Protein AF-A0A2V6M5K7-F1 (afdb_monomer)

Sequence (115 aa):
MKQGSALDEEAFERGTSVYFPGRAIAMLPERLSNGICSLNPRVERLTFSVDIEIDRRGRFADRKVYKSVIRTKERMTYTDVNAILIGVGAAVPGRTAAGEAPAATQELLQRYRSL

Nearest PDB structures (foldseek):
  5xgu-assembly1_A  TM=9.106E-01  e=7.459E-07  Escherichia coli DEC6A
  2vnu-assembly1_D  TM=9.173E-01  e=1.211E-05  Saccharomyces cerevisiae
  5jea-assembly1_J  TM=9.142E-01  e=2.589E-05  Saccharomyces cerevisiae S288C
  8e29-assembly1_A  TM=7.916E-01  e=1.211E-05  Homo sapiens
  8e27-assembly1_A  TM=7.539E-01  e=2.758E-05  Homo sapiens

Foldseek 3Di:
DDPPDPQNVQLVVVVAWDDDVPDIRGSGPCCVPVNQVDLAAQDKHKDWDKDWDADPVRDTDDIDTGIDIDHHHDDDDPVLVVCLVVVPPDDDPPDPPDDDSPPVSVVVSVVVVVD

pLDDT: mean 83.34, std 20.06, range [30.2, 98.25]

Structure (mmCIF, N/CA/C/O backbone):
data_AF-A0A2V6M5K7-F1
#
_entry.id   AF-A0A2V6M5K7-F1
#
loop_
_atom_site.group_PDB
_atom_site.id
_atom_site.type_symbol
_atom_site.label_atom_id
_atom_site.label_alt_id
_atom_site.label_comp_id
_atom_site.label_asym_id
_atom_site.label_entity_id
_atom_site.label_seq_id
_atom_site.pdbx_PDB_ins_code
_atom_site.Cartn_x
_atom_site.Cartn_y
_atom_site.Cartn_z
_atom_site.occupancy
_atom_site.B_iso_or_equiv
_atom_site.auth_seq_id
_atom_site.auth_comp_id
_atom_site.auth_asym_id
_atom_site.auth_atom_id
_atom_site.pdbx_PDB_model_num
ATOM 1 N N . MET A 1 1 ? -3.851 -3.183 13.640 1.00 89.56 1 MET A N 1
ATOM 2 C CA . MET A 1 1 ? -3.769 -2.216 14.752 1.00 89.56 1 MET A CA 1
ATOM 3 C C . MET A 1 1 ? -5.181 -1.960 15.237 1.00 89.56 1 MET A C 1
ATOM 5 O O . MET A 1 1 ? -6.065 -1.850 14.394 1.00 89.56 1 MET A O 1
ATOM 9 N N . LYS A 1 2 ? -5.411 -1.975 16.550 1.00 95.00 2 LYS A N 1
ATOM 10 C CA . LYS A 1 2 ? -6.725 -1.699 17.142 1.00 95.00 2 LYS A CA 1
ATOM 11 C C . LYS A 1 2 ? -6.663 -0.318 17.790 1.00 95.00 2 LYS A C 1
ATOM 13 O O . LYS A 1 2 ? -5.653 -0.013 18.418 1.00 95.00 2 LYS A O 1
ATOM 18 N N . GLN A 1 3 ? -7.719 0.469 17.630 1.00 95.94 3 GLN A N 1
ATOM 19 C CA . GLN A 1 3 ? -7.812 1.804 18.215 1.00 95.94 3 GLN A CA 1
ATOM 20 C C . GLN A 1 3 ? -7.638 1.757 19.743 1.00 95.94 3 GLN A C 1
ATOM 22 O O . GLN A 1 3 ? -8.184 0.851 20.383 1.00 95.94 3 GLN A O 1
ATOM 27 N N . GLY A 1 4 ? -6.876 2.703 20.301 1.00 96.25 4 GLY A N 1
ATOM 28 C CA . GLY A 1 4 ? -6.595 2.810 21.740 1.00 96.25 4 GLY A CA 1
ATOM 29 C C . GLY A 1 4 ? -5.687 1.708 22.295 1.00 96.25 4 GLY A C 1
ATOM 30 O O . GLY A 1 4 ? -5.714 1.417 23.485 1.00 96.25 4 GLY A O 1
ATOM 31 N N . SER A 1 5 ? -4.939 1.015 21.433 1.00 97.75 5 SER A N 1
ATOM 32 C CA . SER A 1 5 ? -3.873 0.108 21.879 1.00 97.75 5 SER A CA 1
ATOM 33 C C . SER A 1 5 ? -2.556 0.869 22.020 1.00 97.75 5 SER A C 1
ATOM 35 O O . SER A 1 5 ? -2.355 1.846 21.312 1.00 97.75 5 SER A O 1
ATOM 37 N N . ALA A 1 6 ? -1.610 0.365 22.817 1.00 97.50 6 ALA A N 1
ATOM 38 C CA . ALA A 1 6 ? -0.279 0.981 22.943 1.00 97.50 6 ALA A CA 1
ATOM 39 C C . ALA A 1 6 ? 0.426 1.191 21.585 1.00 97.50 6 ALA A C 1
ATOM 41 O O . ALA A 1 6 ? 1.168 2.145 21.391 1.00 97.50 6 ALA A O 1
ATOM 42 N N . LEU A 1 7 ? 0.172 0.306 20.613 1.00 96.56 7 LEU A N 1
ATOM 43 C CA . LEU A 1 7 ? 0.686 0.456 19.252 1.00 96.56 7 LEU A CA 1
ATOM 44 C C . LEU A 1 7 ? 0.026 1.618 18.489 1.00 96.56 7 LEU A C 1
ATOM 46 O O . LEU A 1 7 ? 0.683 2.249 17.669 1.00 96.56 7 LEU A O 1
ATOM 50 N N . ASP A 1 8 ? -1.268 1.844 18.710 1.00 97.62 8 ASP A N 1
ATOM 51 C CA . ASP A 1 8 ? -2.031 2.945 18.114 1.00 97.62 8 ASP A CA 1
ATOM 52 C C . ASP A 1 8 ? -1.623 4.288 18.727 1.00 97.62 8 ASP A C 1
ATOM 54 O O . ASP A 1 8 ? -1.384 5.237 17.992 1.00 97.62 8 ASP A O 1
ATOM 58 N N . GLU A 1 9 ? -1.445 4.329 20.050 1.00 97.75 9 GLU A N 1
ATOM 59 C CA . GLU A 1 9 ? -0.945 5.497 20.784 1.00 97.75 9 GLU A CA 1
ATOM 60 C C . GLU A 1 9 ? 0.462 5.893 20.318 1.00 97.75 9 GLU A C 1
ATOM 62 O O . GLU A 1 9 ? 0.664 7.025 19.892 1.00 97.75 9 GLU A O 1
ATOM 67 N N . GLU A 1 10 ? 1.411 4.950 20.268 1.00 97.25 10 GLU A N 1
ATOM 68 C CA . GLU A 1 10 ? 2.773 5.221 19.779 1.00 97.25 10 GLU A CA 1
ATOM 69 C C . GLU A 1 10 ? 2.777 5.679 18.310 1.00 97.25 10 GLU A C 1
ATOM 71 O O . GLU A 1 10 ? 3.519 6.585 17.922 1.00 97.25 10 GLU A O 1
ATOM 76 N N . ALA A 1 11 ? 1.950 5.058 17.460 1.00 97.12 11 ALA A N 1
ATOM 77 C CA . ALA A 1 11 ? 1.834 5.461 16.062 1.00 97.12 11 ALA A CA 1
ATOM 78 C C . ALA A 1 11 ? 1.252 6.877 15.932 1.00 97.12 11 ALA A C 1
ATOM 80 O O . ALA A 1 11 ? 1.704 7.643 15.078 1.00 97.12 11 ALA A O 1
ATOM 81 N N . PHE A 1 12 ? 0.283 7.225 16.783 1.00 97.50 12 PHE A N 1
ATOM 82 C CA . PHE A 1 12 ? -0.314 8.554 16.854 1.00 97.50 12 PHE A CA 1
ATOM 83 C C . PHE A 1 12 ? 0.695 9.605 17.330 1.00 97.50 12 PHE A C 1
ATOM 85 O O . PHE A 1 12 ? 0.812 10.652 16.697 1.00 97.50 12 PHE A O 1
ATOM 92 N N . GLU A 1 13 ? 1.475 9.308 18.373 1.00 97.69 13 GLU A N 1
ATOM 93 C CA . GLU A 1 13 ? 2.528 10.196 18.882 1.00 97.69 13 GLU A CA 1
ATOM 94 C C . GLU A 1 13 ? 3.633 10.447 17.846 1.00 97.69 13 GLU A C 1
ATOM 96 O O . GLU A 1 13 ? 4.081 11.582 17.676 1.00 97.69 13 GLU A O 1
ATOM 101 N N . ARG A 1 14 ? 4.055 9.412 17.103 1.00 97.44 14 ARG A N 1
ATOM 102 C CA . ARG A 1 14 ? 5.045 9.565 16.019 1.00 97.44 14 ARG A CA 1
ATOM 103 C C . ARG A 1 14 ? 4.486 10.298 14.802 1.00 97.44 14 ARG A C 1
ATOM 105 O O . ARG A 1 14 ? 5.231 11.014 14.132 1.00 97.44 14 ARG A O 1
ATOM 112 N N . GLY A 1 15 ? 3.216 10.072 14.465 1.00 97.19 15 GLY A N 1
ATOM 113 C CA . GLY A 1 15 ? 2.483 10.671 13.345 1.00 97.19 15 GLY A CA 1
ATOM 114 C C . GLY A 1 15 ? 2.923 10.218 11.944 1.00 97.19 15 GLY A C 1
ATOM 115 O O . GLY A 1 15 ? 2.086 9.944 11.087 1.00 97.19 15 GLY 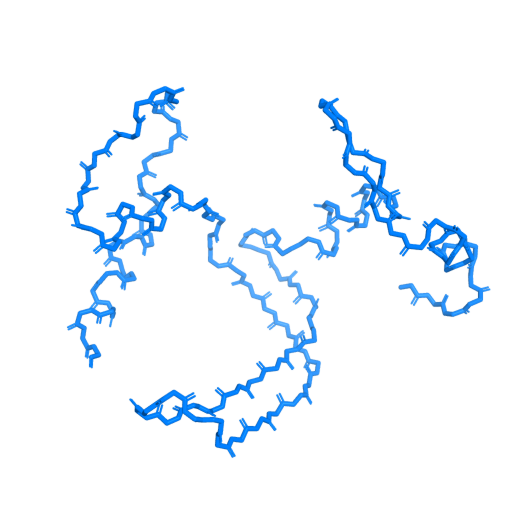A O 1
ATOM 116 N N . THR A 1 16 ? 4.229 10.129 11.680 1.00 97.69 16 THR A N 1
ATOM 117 C CA . THR A 1 16 ? 4.785 9.702 10.390 1.00 97.69 16 THR A CA 1
ATOM 118 C C . THR A 1 16 ? 6.160 9.052 10.543 1.00 97.69 16 THR A C 1
ATOM 120 O O . THR A 1 16 ? 6.822 9.164 11.572 1.00 97.69 16 THR A O 1
ATOM 123 N N . SER A 1 17 ? 6.609 8.353 9.497 1.00 96.69 17 SER A N 1
ATOM 124 C CA . SER A 1 17 ? 7.994 7.875 9.425 1.00 96.69 17 SER A CA 1
ATOM 125 C C . SER A 1 17 ? 8.901 9.001 8.929 1.00 96.69 17 SER A C 1
ATOM 127 O O . SER A 1 17 ? 8.571 9.678 7.956 1.00 96.69 17 SER A O 1
ATOM 129 N N . VAL A 1 18 ? 10.059 9.179 9.562 1.00 97.50 18 VAL A N 1
ATOM 130 C CA . VAL A 1 18 ? 11.015 10.247 9.234 1.00 97.50 18 VAL A CA 1
ATOM 131 C C . VAL A 1 18 ? 12.259 9.645 8.588 1.00 97.50 18 VAL A C 1
ATOM 133 O O . VAL A 1 18 ? 12.906 8.772 9.164 1.00 97.50 18 VAL A O 1
ATOM 136 N N . TYR A 1 19 ? 12.615 10.120 7.397 1.00 96.62 19 TYR A N 1
ATOM 137 C CA . TYR A 1 19 ? 13.743 9.606 6.620 1.00 96.62 19 TYR A CA 1
ATOM 138 C C . TYR A 1 19 ? 14.913 10.594 6.664 1.00 96.62 19 TYR A C 1
ATOM 140 O O . TYR A 1 19 ? 14.861 11.656 6.051 1.00 96.62 19 TYR A O 1
ATOM 148 N N . PHE A 1 20 ? 15.973 10.235 7.386 1.00 97.12 20 PHE A N 1
ATOM 149 C CA . PHE A 1 20 ? 17.245 10.957 7.402 1.00 97.12 20 PHE A CA 1
ATOM 150 C C . PHE A 1 20 ? 18.217 10.356 6.377 1.00 97.12 20 PHE A C 1
ATOM 152 O O . PHE A 1 20 ? 18.066 9.195 5.980 1.00 97.12 20 PHE A O 1
ATOM 159 N N . PRO A 1 21 ? 19.280 11.085 5.993 1.00 96.94 21 PRO A N 1
ATOM 160 C CA . PRO A 1 21 ? 20.400 10.479 5.285 1.00 96.94 21 PRO A CA 1
ATOM 161 C C . PRO A 1 21 ? 20.928 9.256 6.053 1.00 96.94 21 PRO A C 1
ATOM 163 O O . PRO A 1 21 ? 21.322 9.357 7.213 1.00 96.94 21 PRO A O 1
ATOM 166 N N . GLY A 1 22 ? 20.883 8.083 5.420 1.00 93.00 22 GLY A N 1
ATOM 167 C CA . GLY A 1 22 ? 21.406 6.829 5.971 1.00 93.0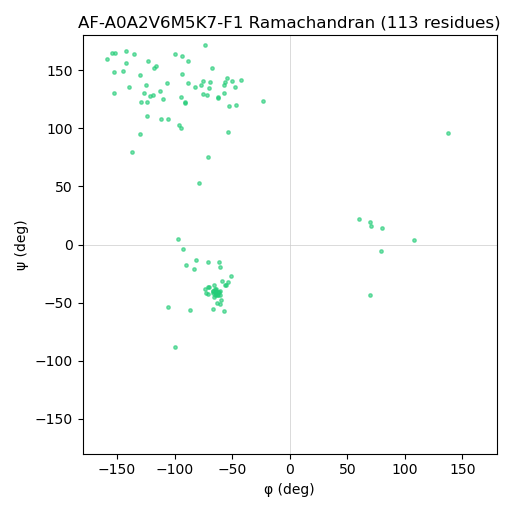0 22 GLY A CA 1
ATOM 168 C C . GLY A 1 22 ? 20.531 6.109 7.007 1.00 93.00 22 GLY A C 1
ATOM 169 O O . GLY A 1 22 ? 20.882 4.993 7.383 1.00 93.00 22 GLY A O 1
ATOM 170 N N . ARG A 1 23 ? 19.398 6.671 7.461 1.00 93.25 23 ARG A N 1
ATOM 171 C CA . ARG A 1 23 ? 18.488 5.968 8.390 1.00 93.25 23 ARG A CA 1
ATOM 172 C C . ARG A 1 23 ? 17.034 6.418 8.282 1.00 93.25 23 ARG A C 1
ATOM 174 O O . ARG A 1 23 ? 16.753 7.593 8.076 1.00 93.25 23 ARG A O 1
ATOM 181 N N . ALA A 1 24 ? 16.110 5.498 8.533 1.00 94.00 24 ALA A N 1
ATOM 182 C CA . ALA A 1 24 ? 14.689 5.797 8.674 1.00 94.00 24 ALA A CA 1
ATOM 183 C C . ALA A 1 24 ? 14.244 5.561 10.122 1.00 94.00 24 ALA A C 1
ATOM 185 O O . ALA A 1 24 ? 14.541 4.521 10.704 1.00 94.00 24 ALA A O 1
ATOM 186 N N . ILE A 1 25 ? 13.521 6.520 10.694 1.00 94.88 25 ILE A N 1
ATOM 187 C CA . ILE A 1 25 ? 12.823 6.367 11.969 1.00 94.88 25 ILE A CA 1
ATOM 188 C C . ILE A 1 25 ? 11.379 6.000 11.643 1.00 94.88 25 ILE A C 1
ATOM 190 O O . ILE A 1 25 ? 10.598 6.840 11.196 1.00 94.88 25 ILE A O 1
ATOM 194 N N . ALA A 1 26 ? 11.048 4.720 11.797 1.00 94.94 26 ALA A N 1
ATOM 195 C CA . ALA A 1 26 ? 9.748 4.190 11.409 1.00 94.94 26 ALA A CA 1
ATOM 196 C C . ALA A 1 26 ? 8.648 4.579 12.409 1.00 94.94 26 ALA A C 1
ATOM 198 O O . ALA A 1 26 ? 8.848 4.532 13.624 1.00 94.94 26 ALA A O 1
ATOM 199 N N . MET A 1 27 ? 7.466 4.903 11.884 1.00 97.38 27 MET A N 1
ATOM 200 C CA . MET A 1 27 ? 6.248 5.121 12.677 1.00 97.38 27 MET A CA 1
ATOM 201 C C . MET A 1 27 ? 5.775 3.834 13.363 1.00 97.38 27 MET A C 1
ATOM 203 O O . MET A 1 27 ? 5.258 3.863 14.469 1.00 97.38 27 MET A O 1
ATOM 207 N N . LEU A 1 28 ? 5.953 2.694 12.693 1.00 96.94 28 LEU A N 1
ATOM 208 C CA . LEU A 1 28 ? 5.544 1.383 13.184 1.00 96.94 28 LEU A CA 1
ATOM 209 C C . LEU A 1 28 ? 6.768 0.482 13.391 1.00 96.94 28 LEU A C 1
ATOM 211 O O . LEU A 1 28 ? 7.754 0.627 12.661 1.00 96.94 28 LEU A O 1
ATOM 215 N N . PRO A 1 29 ? 6.690 -0.505 14.302 1.00 95.12 29 PRO A N 1
ATOM 216 C CA . PRO A 1 29 ? 7.718 -1.530 14.445 1.00 95.12 29 PRO A CA 1
ATOM 217 C C . PRO A 1 29 ? 7.999 -2.257 13.125 1.00 95.12 29 PRO A C 1
ATOM 219 O O . PRO A 1 29 ? 7.072 -2.581 12.379 1.00 95.12 29 PRO A O 1
ATOM 222 N N . GLU A 1 30 ? 9.263 -2.604 12.879 1.00 92.50 30 GLU A N 1
ATOM 223 C CA . GLU A 1 30 ? 9.713 -3.218 11.618 1.00 92.50 30 GLU A CA 1
ATOM 224 C C . GLU A 1 30 ? 8.969 -4.508 11.254 1.00 92.50 30 GLU A C 1
ATOM 226 O O . GLU A 1 30 ? 8.673 -4.752 10.084 1.00 92.50 30 GLU A O 1
ATOM 231 N N . ARG A 1 31 ? 8.590 -5.320 12.253 1.00 93.25 31 ARG A N 1
ATOM 232 C CA . ARG A 1 31 ? 7.798 -6.546 12.026 1.00 93.25 31 ARG A CA 1
ATOM 233 C C . ARG A 1 31 ? 6.455 -6.252 11.350 1.00 93.25 31 ARG A C 1
ATOM 235 O O . ARG A 1 31 ? 5.958 -7.085 10.592 1.00 93.25 31 ARG A O 1
ATOM 242 N N . LEU A 1 32 ? 5.873 -5.081 11.608 1.00 93.94 32 LEU A N 1
ATOM 243 C CA . LEU A 1 32 ? 4.649 -4.632 10.954 1.00 93.94 32 LEU A CA 1
ATOM 244 C C . LEU A 1 32 ? 4.958 -3.924 9.642 1.00 93.94 32 LEU A C 1
ATOM 246 O O . LEU A 1 32 ? 4.468 -4.370 8.611 1.00 93.94 32 LEU A O 1
ATOM 250 N N . SER A 1 33 ? 5.778 -2.872 9.658 1.00 93.06 33 SER A N 1
ATOM 251 C CA . SER A 1 33 ? 6.032 -2.044 8.471 1.00 93.06 33 SER A CA 1
ATOM 252 C C . SER A 1 33 ? 6.698 -2.823 7.334 1.00 93.06 33 SER A C 1
ATOM 254 O O . SER A 1 33 ? 6.170 -2.835 6.226 1.00 93.06 33 SER A O 1
ATOM 256 N N . ASN A 1 34 ? 7.790 -3.541 7.612 1.00 92.25 34 ASN A N 1
ATOM 257 C CA . ASN A 1 34 ? 8.557 -4.296 6.610 1.00 92.25 34 ASN A CA 1
ATOM 258 C C . ASN A 1 34 ? 8.052 -5.742 6.438 1.00 92.25 34 ASN A C 1
ATOM 260 O O . ASN A 1 34 ? 8.359 -6.409 5.446 1.00 92.25 34 ASN A O 1
ATOM 264 N N . GLY A 1 35 ? 7.281 -6.241 7.406 1.00 92.44 35 GLY A N 1
ATOM 265 C CA . GLY A 1 35 ? 6.763 -7.607 7.418 1.00 92.44 35 GLY A CA 1
ATOM 266 C C . GLY A 1 35 ? 5.316 -7.708 6.943 1.00 92.44 35 GLY A C 1
ATOM 267 O O . GLY A 1 35 ? 5.045 -7.995 5.774 1.00 92.44 35 GLY A O 1
ATOM 268 N N . ILE A 1 36 ? 4.387 -7.557 7.887 1.00 93.25 36 ILE A N 1
ATOM 269 C CA . ILE A 1 36 ? 2.964 -7.889 7.701 1.00 93.25 36 ILE A CA 1
ATOM 270 C C . ILE A 1 36 ? 2.249 -6.875 6.800 1.00 93.25 36 ILE A C 1
ATOM 272 O O . ILE A 1 36 ? 1.463 -7.275 5.945 1.00 93.25 36 ILE A O 1
ATOM 276 N N . CYS A 1 37 ? 2.530 -5.584 6.972 1.00 94.31 37 CYS A N 1
ATOM 277 C CA . CYS A 1 37 ? 1.920 -4.507 6.193 1.00 94.31 37 CYS A CA 1
ATOM 278 C C . CYS A 1 37 ? 2.622 -4.286 4.845 1.00 94.31 37 CYS A C 1
ATOM 280 O O . CYS A 1 37 ? 2.018 -3.726 3.934 1.00 94.31 37 CYS A O 1
ATOM 282 N N . SER A 1 38 ? 3.875 -4.733 4.698 1.00 95.00 38 SER A N 1
ATOM 283 C CA . SER A 1 38 ? 4.579 -4.684 3.415 1.00 95.00 38 SER A CA 1
ATOM 284 C C . SER A 1 38 ? 3.977 -5.685 2.431 1.00 95.00 38 SER A C 1
ATOM 286 O O . SER A 1 38 ? 3.780 -6.864 2.751 1.00 95.00 38 SER A O 1
ATOM 288 N N . LEU A 1 39 ? 3.757 -5.235 1.195 1.00 96.81 39 LEU A N 1
ATOM 289 C CA . LEU A 1 39 ? 3.258 -6.043 0.080 1.00 96.81 39 LEU A CA 1
ATOM 290 C C . LEU A 1 39 ? 4.369 -6.901 -0.543 1.00 96.81 39 LEU A C 1
ATOM 292 O O . LEU A 1 39 ? 4.622 -6.845 -1.748 1.00 96.81 39 LEU A O 1
ATOM 296 N N . ASN A 1 40 ? 5.056 -7.674 0.302 1.00 94.88 40 ASN A N 1
ATOM 297 C CA . ASN A 1 40 ? 6.154 -8.546 -0.101 1.00 94.88 40 ASN A CA 1
ATOM 298 C C . ASN A 1 40 ? 5.691 -9.530 -1.195 1.00 94.88 40 ASN A C 1
ATOM 300 O O . ASN A 1 40 ? 4.570 -10.046 -1.128 1.00 94.88 40 ASN A O 1
ATOM 304 N N . PRO A 1 41 ? 6.533 -9.794 -2.209 1.00 94.12 41 PRO A N 1
ATOM 305 C CA . PRO A 1 41 ? 6.133 -10.573 -3.370 1.00 94.12 41 PRO A CA 1
ATOM 306 C C . PRO A 1 41 ? 5.858 -12.031 -3.001 1.00 94.12 41 PRO A C 1
ATOM 308 O O . PRO A 1 41 ? 6.448 -12.587 -2.076 1.00 94.12 41 PRO A O 1
ATOM 311 N N . ARG A 1 42 ? 4.976 -12.659 -3.779 1.00 93.50 42 ARG A N 1
ATOM 312 C CA . ARG A 1 42 ? 4.618 -14.080 -3.732 1.00 93.50 42 ARG A CA 1
ATOM 313 C C . ARG A 1 42 ? 4.036 -14.545 -2.393 1.00 93.50 42 ARG A C 1
ATOM 315 O O . ARG A 1 42 ? 4.027 -15.745 -2.134 1.00 93.50 42 ARG A O 1
ATOM 322 N N . VAL A 1 43 ? 3.497 -13.640 -1.577 1.00 95.94 43 VAL A N 1
ATOM 323 C CA . VAL A 1 43 ? 2.768 -13.968 -0.341 1.00 95.94 43 VAL A CA 1
ATOM 324 C C . VAL A 1 43 ? 1.431 -13.233 -0.326 1.00 95.94 43 VAL A C 1
ATOM 326 O O . VAL A 1 43 ? 1.322 -12.126 -0.847 1.00 95.94 43 VAL A O 1
ATOM 329 N N . GLU A 1 44 ? 0.406 -13.857 0.250 1.00 97.31 44 GLU A N 1
ATOM 330 C CA . GLU A 1 44 ? -0.903 -13.226 0.418 1.00 97.31 44 GLU A CA 1
ATOM 331 C C . GLU A 1 44 ? -0.850 -12.087 1.441 1.00 97.31 44 GLU A C 1
ATOM 333 O O . GLU A 1 44 ? -0.175 -12.170 2.479 1.00 97.31 44 GLU A O 1
ATOM 338 N N . ARG A 1 45 ? -1.551 -10.996 1.128 1.00 97.38 45 ARG A N 1
ATOM 339 C CA . ARG A 1 45 ? -1.614 -9.783 1.941 1.00 97.38 45 ARG A CA 1
ATOM 340 C C . ARG A 1 45 ? -3.016 -9.211 1.963 1.00 97.38 45 ARG A C 1
ATOM 342 O O . ARG A 1 45 ? -3.667 -9.111 0.927 1.00 97.38 45 ARG A O 1
ATOM 349 N N . LEU A 1 46 ? -3.444 -8.818 3.160 1.00 97.50 46 LEU A N 1
ATOM 350 C CA . LEU A 1 46 ? -4.674 -8.065 3.359 1.00 97.50 46 LEU A CA 1
ATOM 351 C C . LEU A 1 46 ? -4.446 -6.622 2.923 1.00 97.50 46 LEU A C 1
ATOM 353 O O . LEU A 1 46 ? -3.492 -5.980 3.364 1.00 97.50 46 LEU A O 1
ATOM 357 N N . THR A 1 47 ? -5.343 -6.114 2.093 1.00 97.56 47 THR A N 1
ATOM 358 C CA . THR A 1 47 ? -5.270 -4.762 1.549 1.00 97.56 47 THR A CA 1
ATOM 359 C C . THR A 1 47 ? -6.619 -4.070 1.602 1.00 97.56 47 THR A C 1
ATOM 361 O O . THR A 1 47 ? -7.674 -4.680 1.784 1.00 97.56 47 THR A O 1
ATOM 364 N N . PHE A 1 48 ? -6.568 -2.755 1.448 1.00 97.50 48 PHE A N 1
ATOM 365 C CA . PHE A 1 48 ? -7.730 -1.939 1.162 1.00 97.50 48 PHE A CA 1
ATOM 366 C C . PHE A 1 48 ? -7.552 -1.410 -0.260 1.00 97.50 48 PHE A C 1
ATOM 368 O O . PHE A 1 48 ? -6.649 -0.614 -0.511 1.00 97.50 48 PHE A O 1
ATOM 375 N N . SER A 1 49 ? -8.339 -1.936 -1.195 1.00 97.44 49 SER A N 1
ATOM 376 C CA . SER A 1 49 ? -8.212 -1.646 -2.623 1.00 97.44 49 SER A CA 1
ATOM 377 C C . SER A 1 49 ? -9.127 -0.502 -3.037 1.00 97.44 49 SER A C 1
ATOM 379 O O . SER A 1 49 ? -10.238 -0.354 -2.520 1.00 97.44 49 SER A O 1
ATOM 381 N N . VAL A 1 50 ? -8.651 0.275 -4.008 1.00 97.69 50 VAL A N 1
ATOM 382 C CA . VAL A 1 50 ? -9.442 1.266 -4.733 1.00 97.69 50 VAL A CA 1
ATOM 383 C C . VAL A 1 50 ? -9.331 0.943 -6.217 1.00 97.69 50 VAL A C 1
ATOM 385 O O . VAL A 1 50 ? -8.269 1.125 -6.808 1.00 97.69 50 VAL A O 1
ATOM 388 N N . ASP A 1 51 ? -10.426 0.479 -6.805 1.00 96.88 51 ASP A N 1
ATOM 389 C CA . ASP A 1 51 ? -10.519 0.262 -8.246 1.00 96.88 51 ASP A CA 1
ATOM 390 C C . ASP A 1 51 ? -11.063 1.539 -8.874 1.00 96.88 51 ASP A C 1
ATOM 392 O O . ASP A 1 51 ? -12.129 2.006 -8.473 1.00 96.88 51 ASP A O 1
ATOM 396 N N . ILE A 1 52 ? -10.325 2.121 -9.819 1.00 97.06 52 ILE A N 1
ATOM 397 C CA . ILE A 1 52 ? -10.658 3.398 -10.460 1.00 97.06 52 ILE A CA 1
ATOM 398 C C . ILE A 1 52 ? -10.840 3.163 -11.956 1.00 97.06 52 ILE A C 1
ATOM 400 O O . ILE A 1 52 ? -9.953 2.611 -12.607 1.00 97.06 52 ILE A O 1
ATOM 404 N N . GLU A 1 53 ? -11.959 3.627 -12.503 1.00 97.00 53 GLU A N 1
ATOM 405 C CA . GLU A 1 53 ? -12.189 3.675 -13.943 1.00 97.00 53 GLU A CA 1
ATOM 406 C C . GLU A 1 53 ? -11.797 5.056 -14.482 1.00 97.00 53 GLU A C 1
ATOM 408 O O . GLU A 1 53 ? -12.239 6.093 -13.975 1.00 97.00 53 GLU A O 1
ATOM 413 N N . ILE A 1 54 ? -10.939 5.069 -15.502 1.00 96.56 54 ILE A N 1
ATOM 414 C CA . ILE A 1 54 ? -10.424 6.282 -16.140 1.00 96.56 54 ILE A CA 1
ATOM 415 C C . ILE A 1 54 ? -10.689 6.179 -17.643 1.00 96.56 54 ILE A C 1
ATOM 417 O O . ILE A 1 54 ? -10.376 5.162 -18.262 1.00 96.56 54 ILE A O 1
ATOM 421 N N . ASP A 1 55 ? -11.263 7.227 -18.238 1.00 94.19 55 ASP A N 1
ATOM 422 C CA . ASP A 1 55 ? -11.528 7.259 -19.675 1.00 94.19 55 ASP A CA 1
ATOM 423 C C . ASP A 1 55 ? -10.245 7.465 -20.508 1.00 94.19 55 ASP A C 1
ATOM 425 O O . ASP A 1 55 ? -9.170 7.787 -20.001 1.00 94.19 55 ASP A O 1
ATOM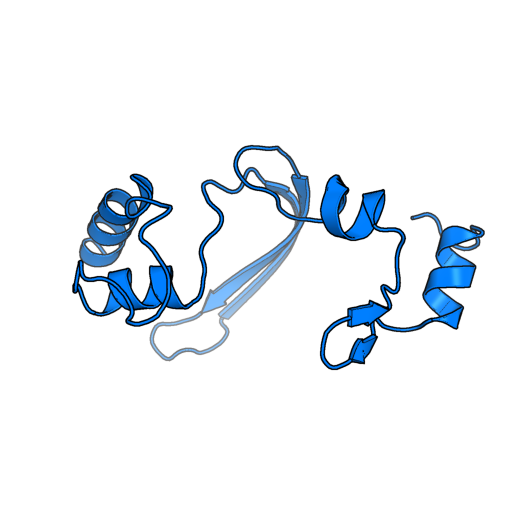 429 N N . ARG A 1 56 ? -10.355 7.337 -21.835 1.00 94.25 56 ARG A N 1
ATOM 430 C CA . ARG A 1 56 ? -9.215 7.508 -22.761 1.00 94.25 56 ARG A CA 1
ATOM 431 C C . ARG A 1 56 ? -8.574 8.901 -22.735 1.00 94.25 56 ARG A C 1
ATOM 433 O O . ARG A 1 56 ? -7.496 9.078 -23.290 1.00 94.25 56 ARG A O 1
ATOM 440 N N . ARG A 1 57 ? -9.242 9.899 -22.153 1.00 95.56 57 ARG A N 1
ATOM 441 C CA . ARG A 1 57 ? -8.735 11.268 -21.993 1.00 95.56 57 ARG A CA 1
ATOM 442 C C . ARG A 1 57 ? -8.134 11.493 -20.602 1.00 95.56 57 ARG A C 1
ATOM 444 O O . ARG A 1 57 ? -7.765 12.622 -20.293 1.00 95.56 57 ARG A O 1
ATOM 451 N N . GLY A 1 58 ? -8.044 10.454 -19.770 1.00 93.44 58 GLY A N 1
ATOM 452 C CA . GLY A 1 58 ? -7.520 10.542 -18.411 1.00 93.44 58 GLY A CA 1
ATOM 453 C C . GLY A 1 58 ? -8.529 11.080 -17.394 1.00 93.44 58 GLY A C 1
ATOM 454 O O . GLY A 1 58 ? -8.129 11.472 -16.299 1.00 93.44 58 GLY A O 1
ATOM 455 N N . ARG A 1 59 ? -9.825 11.142 -17.728 1.00 95.00 59 ARG A N 1
ATOM 456 C CA . ARG A 1 59 ? -10.852 11.659 -16.814 1.00 95.00 59 ARG A CA 1
ATOM 457 C C . ARG A 1 59 ? -11.395 10.545 -15.932 1.00 95.00 59 ARG A C 1
ATOM 459 O O . ARG A 1 59 ? -11.649 9.439 -16.402 1.00 95.00 59 ARG A O 1
ATOM 466 N N . PHE A 1 60 ? -11.599 10.871 -14.661 1.00 95.88 60 PHE A N 1
ATOM 467 C CA . PHE A 1 60 ? -12.219 9.983 -13.686 1.00 95.88 60 PHE A CA 1
ATOM 468 C C . PHE A 1 60 ? -13.662 9.656 -14.093 1.00 95.88 60 PHE A C 1
ATOM 470 O O . PHE A 1 60 ? -14.450 10.576 -14.322 1.00 95.88 60 PHE A O 1
ATOM 477 N N . ALA A 1 61 ? -13.996 8.368 -14.166 1.00 94.31 61 ALA A N 1
ATOM 478 C CA . ALA A 1 61 ? -15.341 7.894 -14.476 1.00 94.31 61 ALA A CA 1
ATOM 479 C C . ALA A 1 61 ? -16.046 7.345 -13.227 1.00 94.31 61 ALA A C 1
ATOM 481 O O . ALA A 1 61 ? -17.133 7.809 -12.891 1.00 94.31 61 ALA A O 1
ATOM 482 N N . ASP A 1 62 ? -15.416 6.407 -12.516 1.00 96.25 62 ASP A N 1
ATOM 483 C CA . ASP A 1 62 ? -15.989 5.763 -11.327 1.00 96.25 62 ASP A CA 1
ATOM 484 C C . ASP A 1 62 ? -14.896 5.230 -10.380 1.00 96.25 62 ASP A C 1
ATOM 486 O O . ASP A 1 62 ? -13.726 5.108 -10.760 1.00 96.25 62 ASP A O 1
ATOM 490 N N . ARG A 1 63 ? -15.270 4.900 -9.134 1.00 97.12 63 ARG A N 1
ATOM 491 C CA . ARG A 1 63 ? -14.413 4.159 -8.198 1.00 97.12 63 ARG A CA 1
ATOM 492 C C . ARG A 1 63 ? -15.177 3.201 -7.291 1.00 97.12 63 ARG A C 1
ATOM 494 O O . ARG A 1 63 ? -16.257 3.514 -6.796 1.00 97.12 63 ARG A O 1
ATOM 501 N N . LYS A 1 64 ? -14.522 2.102 -6.916 1.00 97.69 64 LYS A N 1
ATOM 502 C CA . LYS A 1 64 ? -14.983 1.167 -5.878 1.00 97.69 64 LYS A CA 1
ATOM 503 C C . LYS A 1 64 ? -13.917 0.999 -4.810 1.00 97.69 64 LYS A C 1
ATOM 505 O O . LYS A 1 64 ? -12.738 0.877 -5.118 1.00 97.69 64 LYS A O 1
ATOM 510 N N . VAL A 1 65 ? -14.343 0.988 -3.552 1.00 98.12 65 VAL A N 1
ATOM 511 C CA . VAL A 1 65 ? -13.458 0.906 -2.387 1.00 98.12 65 VAL A CA 1
ATOM 512 C C . VAL A 1 65 ? -13.863 -0.295 -1.544 1.00 98.12 65 VAL A C 1
ATOM 514 O O . VAL A 1 65 ? -15.019 -0.385 -1.131 1.00 98.12 65 VAL A O 1
ATOM 517 N N . TYR A 1 66 ? -12.942 -1.225 -1.296 1.00 98.25 66 TYR A N 1
ATOM 518 C CA . TYR A 1 66 ? -13.261 -2.468 -0.590 1.00 98.25 66 TYR A CA 1
ATOM 519 C C . TYR A 1 66 ? -12.030 -3.131 0.046 1.00 98.25 66 TYR A C 1
ATOM 521 O O . TYR A 1 66 ? -10.885 -2.878 -0.325 1.00 98.25 66 TYR A O 1
ATOM 529 N N . LYS A 1 67 ? -12.272 -4.005 1.030 1.00 98.06 67 LYS A N 1
ATOM 530 C CA . LYS A 1 67 ? -11.235 -4.867 1.621 1.00 98.06 67 LYS A CA 1
ATOM 531 C C . LYS A 1 67 ? -10.942 -6.030 0.680 1.00 98.06 67 LYS A C 1
ATOM 533 O O . LYS A 1 67 ? -11.872 -6.644 0.164 1.00 98.06 67 LYS A O 1
ATOM 538 N N . SER A 1 68 ? -9.671 -6.354 0.499 1.00 97.88 68 SER A N 1
ATOM 539 C CA . SER A 1 68 ? -9.214 -7.338 -0.481 1.00 97.88 68 SER A CA 1
ATOM 540 C C . SER A 1 68 ? -8.049 -8.176 0.049 1.00 97.88 68 SER A C 1
ATOM 542 O O . SER A 1 68 ? -7.434 -7.852 1.070 1.00 97.88 68 SER A O 1
ATOM 544 N N . VAL A 1 69 ? -7.758 -9.270 -0.657 1.00 97.81 69 VAL A N 1
ATOM 545 C CA . VAL A 1 69 ? -6.542 -10.071 -0.479 1.00 97.81 69 VAL A CA 1
ATOM 546 C C . VAL A 1 69 ? -5.809 -10.097 -1.810 1.00 97.81 69 VAL A C 1
ATOM 548 O O . VAL A 1 69 ? -6.406 -10.431 -2.832 1.00 97.81 69 VAL A O 1
ATOM 551 N N . ILE A 1 70 ? -4.525 -9.749 -1.803 1.00 97.06 70 ILE A N 1
ATOM 552 C CA . ILE A 1 70 ? -3.682 -9.781 -3.001 1.00 97.06 70 ILE A CA 1
ATOM 553 C C . ILE A 1 70 ? -2.462 -10.673 -2.794 1.00 97.06 70 ILE A C 1
ATOM 555 O O . ILE A 1 70 ? -2.008 -10.879 -1.670 1.00 97.06 70 ILE A O 1
ATOM 559 N N . ARG A 1 71 ? -1.890 -11.148 -3.901 1.00 96.44 71 ARG A N 1
ATOM 560 C CA . ARG A 1 71 ? -0.586 -11.815 -3.942 1.00 96.44 71 ARG A CA 1
ATOM 561 C C . ARG A 1 71 ? 0.263 -11.171 -5.033 1.00 96.44 71 ARG A C 1
ATOM 563 O O . ARG A 1 71 ? 0.139 -11.520 -6.206 1.00 96.44 71 ARG A O 1
ATOM 570 N N . THR A 1 72 ? 1.102 -10.209 -4.653 1.00 93.31 72 THR A N 1
ATOM 571 C CA . THR A 1 72 ? 1.992 -9.498 -5.586 1.00 93.31 72 THR A CA 1
ATOM 572 C C . THR A 1 72 ? 2.882 -10.497 -6.322 1.00 93.31 72 THR A C 1
ATOM 574 O O . THR A 1 72 ? 3.501 -11.340 -5.678 1.00 93.31 72 THR A O 1
ATOM 577 N N . LYS A 1 73 ? 2.973 -10.415 -7.656 1.00 91.06 73 LYS A N 1
ATOM 578 C CA . LYS A 1 73 ? 3.846 -11.313 -8.430 1.00 91.06 73 LYS A CA 1
ATOM 579 C C . LYS A 1 73 ? 5.318 -11.044 -8.123 1.00 91.06 73 LYS A C 1
ATOM 581 O O . LYS A 1 73 ? 6.010 -11.954 -7.685 1.00 91.06 73 LYS A O 1
ATOM 586 N N . GLU A 1 74 ? 5.763 -9.797 -8.292 1.00 90.38 74 GLU A N 1
ATOM 587 C CA . GLU A 1 74 ? 7.163 -9.414 -8.094 1.00 90.38 74 GLU A CA 1
ATOM 588 C C . GLU A 1 74 ? 7.360 -8.041 -7.464 1.00 90.38 74 GLU A C 1
ATOM 590 O O . GLU A 1 74 ? 6.513 -7.155 -7.574 1.00 90.38 74 GLU A O 1
ATOM 595 N N . ARG A 1 75 ? 8.525 -7.873 -6.828 1.00 90.56 75 ARG A N 1
ATOM 596 C CA . ARG A 1 75 ? 9.036 -6.574 -6.388 1.00 90.56 75 ARG A CA 1
ATOM 597 C C . ARG A 1 75 ? 9.887 -5.988 -7.507 1.00 90.56 75 ARG A C 1
ATOM 599 O O . ARG A 1 75 ? 10.883 -6.588 -7.891 1.00 90.56 75 ARG A O 1
ATOM 606 N N . MET A 1 76 ? 9.515 -4.805 -7.972 1.00 88.56 76 MET A N 1
ATOM 607 C CA . MET A 1 76 ? 10.251 -4.068 -8.995 1.00 88.56 76 MET A CA 1
ATOM 608 C C . MET A 1 76 ? 10.755 -2.743 -8.434 1.00 88.56 76 MET A C 1
ATOM 610 O O . MET A 1 76 ? 10.167 -2.163 -7.518 1.00 88.56 76 MET A O 1
ATOM 614 N N . THR A 1 77 ? 11.854 -2.264 -8.995 1.00 90.75 77 THR A N 1
ATOM 615 C CA . THR A 1 77 ? 12.370 -0.912 -8.806 1.00 90.75 77 THR A CA 1
ATOM 616 C C . THR A 1 77 ? 11.981 -0.030 -9.993 1.00 90.75 77 THR A C 1
ATOM 618 O O . THR A 1 77 ? 11.620 -0.527 -11.060 1.00 90.75 77 THR 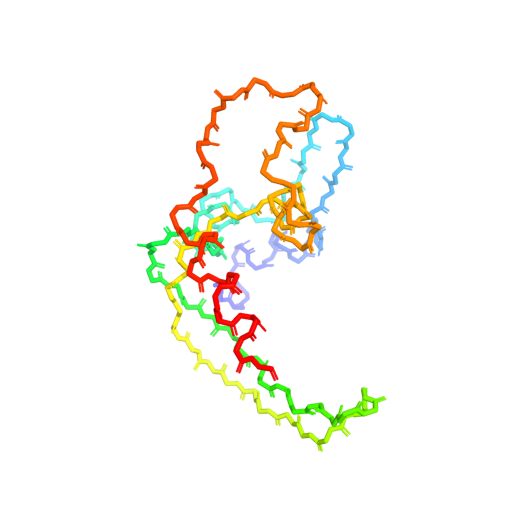A O 1
ATOM 621 N N . TYR A 1 78 ? 12.088 1.294 -9.842 1.00 87.81 78 TYR A N 1
ATOM 622 C CA . TYR A 1 78 ? 11.876 2.227 -10.958 1.00 87.81 78 TYR A CA 1
ATOM 623 C C . TYR A 1 78 ? 12.776 1.920 -12.159 1.00 87.81 78 TYR A C 1
ATOM 625 O O . TYR A 1 78 ? 12.354 2.055 -13.302 1.00 87.81 78 TYR A O 1
ATOM 633 N N . THR A 1 79 ? 13.997 1.464 -11.891 1.00 87.25 79 THR A N 1
ATOM 634 C CA . THR A 1 79 ? 14.946 1.016 -12.905 1.00 87.25 79 THR A CA 1
ATOM 635 C C . THR A 1 79 ? 14.397 -0.152 -13.725 1.00 87.25 79 THR A C 1
ATOM 637 O O . THR A 1 79 ? 14.429 -0.087 -14.953 1.00 87.25 79 THR A O 1
ATOM 640 N N . ASP A 1 80 ? 13.851 -1.174 -13.064 1.00 84.44 80 ASP A N 1
ATOM 641 C CA . ASP A 1 80 ? 13.318 -2.367 -13.734 1.00 84.44 80 ASP A CA 1
ATOM 642 C C . ASP A 1 80 ? 12.133 -2.002 -14.640 1.00 84.44 80 ASP A C 1
ATOM 644 O O . ASP A 1 80 ? 12.060 -2.425 -15.793 1.00 84.44 80 ASP A O 1
ATOM 648 N N . VAL A 1 81 ? 11.233 -1.146 -14.143 1.00 86.19 81 VAL A N 1
ATOM 649 C CA . VAL A 1 81 ? 10.069 -0.666 -14.906 1.00 86.19 81 VAL A CA 1
ATOM 650 C C . VAL A 1 81 ? 10.495 0.204 -16.089 1.00 86.19 81 VAL A C 1
ATOM 652 O O . VAL A 1 81 ? 9.937 0.087 -17.176 1.00 86.19 81 VAL A O 1
ATOM 655 N N . ASN A 1 82 ? 11.502 1.059 -15.921 1.00 86.62 82 ASN A N 1
ATOM 656 C CA . ASN A 1 82 ? 11.998 1.886 -17.016 1.00 86.62 82 ASN A CA 1
ATOM 657 C C . ASN A 1 82 ? 12.628 1.039 -18.137 1.00 86.62 82 ASN A C 1
ATOM 659 O O . ASN A 1 82 ? 12.375 1.290 -19.314 1.00 86.62 82 ASN A O 1
ATOM 663 N N . ALA A 1 83 ? 13.397 0.006 -17.781 1.00 83.75 83 ALA A N 1
ATOM 664 C CA . ALA A 1 83 ? 13.977 -0.924 -18.751 1.00 83.75 83 ALA A CA 1
ATOM 665 C C . ALA A 1 83 ? 12.893 -1.648 -19.572 1.00 83.75 83 ALA A C 1
ATOM 667 O O . ALA A 1 83 ? 13.019 -1.776 -20.791 1.00 83.75 83 ALA A O 1
ATOM 668 N N . ILE A 1 84 ? 11.794 -2.039 -18.914 1.00 83.56 84 ILE A N 1
ATOM 669 C CA . ILE A 1 84 ? 10.588 -2.579 -19.558 1.00 83.56 84 ILE A CA 1
ATOM 670 C C . ILE A 1 84 ? 10.044 -1.577 -20.584 1.00 83.56 84 ILE A C 1
ATOM 672 O O . ILE A 1 84 ? 9.949 -1.895 -21.766 1.00 83.56 84 ILE A O 1
ATOM 676 N N . LEU A 1 85 ? 9.730 -0.352 -20.162 1.00 83.25 85 LEU A N 1
ATOM 677 C CA . LEU A 1 85 ? 9.042 0.626 -21.011 1.00 83.25 85 LEU A CA 1
ATOM 678 C C . LEU A 1 85 ? 9.853 1.053 -22.243 1.00 83.25 85 LEU A C 1
ATOM 680 O O . LEU A 1 85 ? 9.282 1.215 -23.319 1.00 83.25 85 LEU A O 1
ATOM 684 N N . ILE A 1 86 ? 11.172 1.212 -22.106 1.00 84.50 86 ILE A N 1
ATOM 685 C CA . ILE A 1 86 ? 12.049 1.647 -23.209 1.00 84.50 86 ILE A CA 1
ATOM 686 C C . ILE A 1 86 ? 12.420 0.461 -24.127 1.00 84.50 86 ILE A C 1
ATOM 688 O O . ILE A 1 86 ? 12.90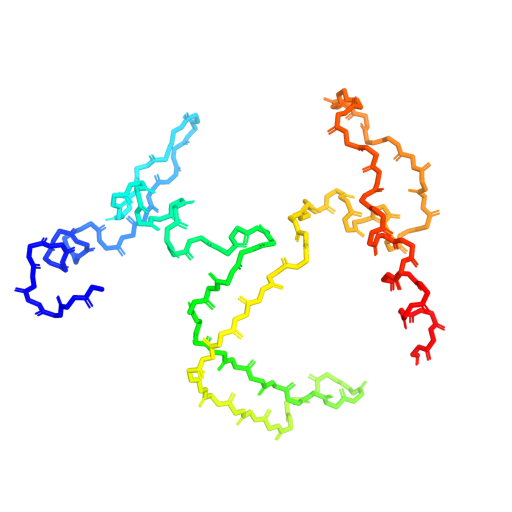9 0.654 -25.237 1.00 84.50 86 ILE A O 1
ATOM 692 N N . GLY A 1 87 ? 12.165 -0.783 -23.704 1.00 66.69 87 GLY A N 1
ATOM 693 C CA . GLY A 1 87 ? 12.523 -1.980 -24.471 1.00 66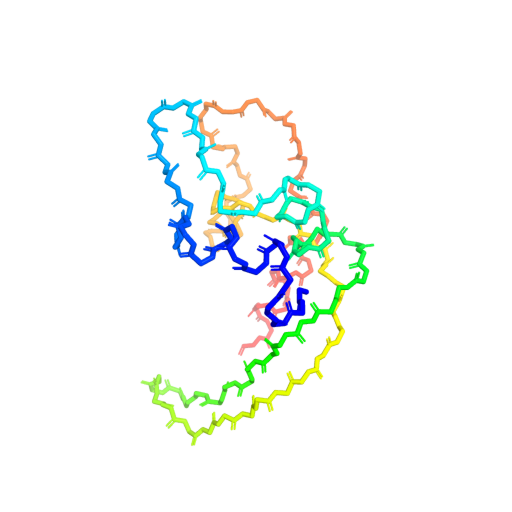.69 87 GLY A CA 1
ATOM 694 C C . GLY A 1 87 ? 14.030 -2.246 -24.516 1.00 66.69 87 GLY A C 1
ATOM 695 O O . GLY A 1 87 ? 14.497 -3.034 -25.338 1.00 66.69 87 GLY A O 1
ATOM 696 N N . VAL A 1 88 ? 14.793 -1.598 -23.633 1.00 57.19 88 VAL A N 1
ATOM 697 C CA . VAL A 1 88 ? 16.234 -1.792 -23.501 1.00 57.19 88 VAL A CA 1
ATOM 698 C C . VAL A 1 88 ? 16.456 -2.820 -22.403 1.00 57.19 88 VAL A C 1
ATOM 700 O O . VAL A 1 88 ? 16.427 -2.512 -21.213 1.00 57.19 88 VAL A O 1
ATOM 703 N N . GLY A 1 89 ? 16.702 -4.064 -22.809 1.00 58.97 89 GLY A N 1
ATOM 704 C CA . GLY A 1 89 ? 17.339 -5.048 -21.944 1.00 58.97 89 GLY A CA 1
ATOM 705 C C . GLY A 1 89 ? 18.805 -4.673 -21.750 1.00 58.97 89 GLY A C 1
ATOM 706 O O . GLY A 1 89 ? 19.666 -5.266 -22.385 1.00 58.97 89 GLY A O 1
ATOM 707 N N . ALA A 1 90 ? 19.109 -3.656 -20.943 1.00 42.66 90 ALA A N 1
ATOM 708 C CA . ALA A 1 90 ? 20.495 -3.346 -20.617 1.00 42.66 90 ALA A CA 1
ATOM 709 C C . ALA A 1 90 ? 20.644 -2.665 -19.258 1.00 42.66 90 ALA A C 1
ATOM 711 O O . ALA A 1 90 ? 19.980 -1.680 -18.939 1.00 42.66 90 ALA A O 1
ATOM 712 N N . ALA A 1 91 ? 21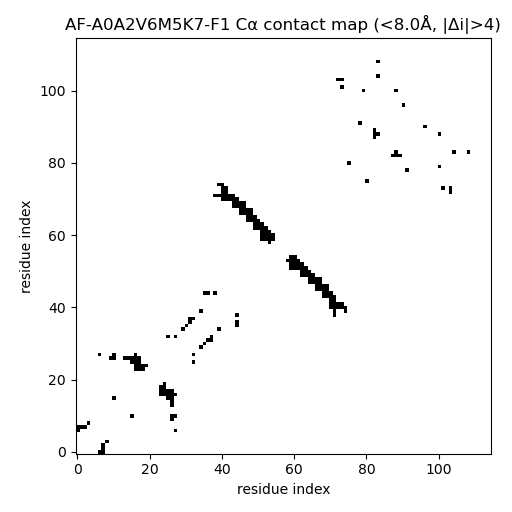.569 -3.251 -18.501 1.00 48.97 91 ALA A N 1
ATOM 713 C CA . ALA A 1 91 ? 22.187 -2.790 -17.274 1.00 48.97 91 ALA A CA 1
ATOM 714 C C . ALA A 1 91 ? 22.1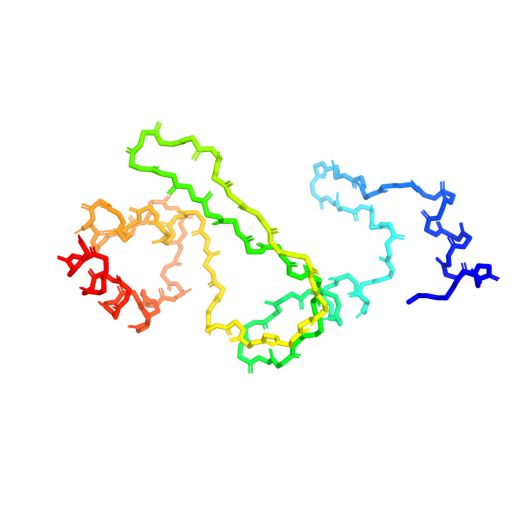53 -1.269 -17.070 1.00 48.97 91 ALA A C 1
ATOM 716 O O . ALA A 1 91 ? 22.701 -0.496 -17.857 1.00 48.97 91 ALA A O 1
ATOM 717 N N . VAL A 1 92 ? 21.586 -0.856 -15.938 1.00 44.22 92 VAL A N 1
ATOM 718 C CA . VAL A 1 92 ? 21.784 0.497 -15.427 1.00 44.22 92 VAL A CA 1
ATOM 719 C C . VAL A 1 92 ? 23.216 0.621 -14.894 1.00 44.22 92 VAL A C 1
ATOM 721 O O . VAL A 1 92 ? 23.632 -0.218 -14.089 1.00 44.22 92 VAL A O 1
ATOM 724 N N . PRO A 1 93 ? 23.990 1.642 -15.312 1.00 36.56 93 PRO A N 1
ATOM 725 C CA . PRO A 1 93 ? 25.361 1.822 -14.849 1.00 36.56 93 PRO A CA 1
ATOM 726 C C . PRO A 1 93 ? 25.389 2.049 -13.331 1.00 36.56 93 PRO A C 1
ATOM 728 O O . PRO A 1 93 ? 24.715 2.944 -12.825 1.00 36.56 93 PRO A O 1
ATOM 731 N N . GLY A 1 94 ? 26.175 1.249 -12.603 1.00 43.59 94 GLY A N 1
ATOM 732 C CA . GLY A 1 94 ? 26.460 1.466 -11.176 1.00 43.59 94 GLY A CA 1
ATOM 733 C C . GLY A 1 94 ? 25.800 0.506 -10.179 1.00 43.59 94 GLY A C 1
ATOM 734 O O . GLY A 1 94 ? 26.002 0.668 -8.976 1.00 43.59 94 GLY A O 1
ATOM 735 N N . ARG A 1 95 ? 25.065 -0.520 -10.627 1.00 41.50 95 ARG A N 1
ATOM 736 C CA . ARG A 1 95 ? 24.681 -1.657 -9.773 1.00 4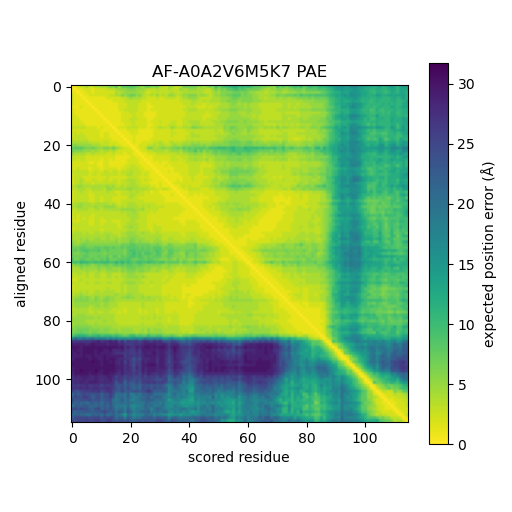1.50 95 ARG A CA 1
ATOM 737 C C . ARG A 1 95 ? 25.035 -2.970 -10.454 1.00 41.50 95 ARG A C 1
ATOM 739 O O . ARG A 1 95 ? 24.616 -3.232 -11.576 1.00 41.50 95 ARG A O 1
ATOM 746 N N . THR A 1 96 ? 25.842 -3.768 -9.763 1.00 30.20 96 THR A N 1
ATOM 747 C CA . THR A 1 96 ? 26.180 -5.145 -10.118 1.00 30.20 96 THR A CA 1
ATOM 748 C C . THR A 1 96 ? 24.920 -5.921 -10.476 1.00 30.20 96 THR A C 1
ATOM 750 O O . THR A 1 96 ? 23.906 -5.832 -9.783 1.00 30.20 96 THR A O 1
ATOM 753 N N . ALA A 1 97 ? 25.014 -6.680 -11.566 1.00 36.50 97 ALA A N 1
ATOM 754 C CA . ALA A 1 97 ? 24.028 -7.655 -11.991 1.00 36.50 97 ALA A CA 1
ATOM 755 C C . ALA A 1 97 ? 23.741 -8.639 -10.846 1.00 36.50 97 ALA A C 1
ATOM 757 O O . ALA A 1 97 ? 24.483 -9.588 -10.615 1.00 36.50 97 ALA A O 1
ATOM 758 N N . ALA A 1 98 ? 22.676 -8.378 -10.098 1.00 33.72 98 ALA A N 1
ATOM 759 C CA . ALA A 1 98 ? 22.108 -9.292 -9.122 1.00 33.72 98 ALA A CA 1
ATOM 760 C C . ALA A 1 98 ? 20.591 -9.234 -9.292 1.00 33.72 98 ALA A C 1
ATOM 762 O O . ALA A 1 98 ? 19.882 -8.518 -8.588 1.00 33.72 98 ALA A O 1
ATOM 763 N N . GLY A 1 99 ? 20.136 -9.955 -10.311 1.00 37.12 99 GLY A N 1
ATOM 764 C CA . GLY A 1 99 ? 18.743 -10.074 -10.705 1.00 37.12 99 GLY A CA 1
ATOM 765 C C . GLY A 1 99 ? 18.637 -9.987 -12.215 1.00 37.12 99 GLY A C 1
ATOM 766 O O . GLY A 1 99 ? 18.605 -8.892 -12.768 1.00 37.12 99 GLY A O 1
ATOM 767 N N . GLU A 1 100 ? 18.600 -11.140 -12.882 1.00 40.19 100 GLU A N 1
ATOM 768 C CA . GLU A 1 100 ? 17.989 -11.238 -14.208 1.00 40.19 100 GLU A CA 1
ATOM 769 C C . GLU A 1 100 ? 16.678 -10.441 -14.205 1.00 40.19 100 GLU A C 1
ATOM 771 O O . GLU A 1 100 ? 15.957 -10.458 -13.200 1.00 40.19 100 GLU A O 1
ATOM 776 N N . ALA A 1 101 ? 16.370 -9.744 -15.305 1.00 45.34 101 ALA A N 1
ATOM 777 C CA . ALA A 1 101 ? 15.055 -9.133 -15.469 1.00 45.34 101 ALA A CA 1
ATOM 778 C C . ALA A 1 101 ? 14.011 -10.199 -15.092 1.00 45.34 101 ALA A C 1
ATOM 780 O O . ALA A 1 101 ? 14.044 -11.279 -15.692 1.00 45.34 101 ALA A O 1
ATOM 781 N N . PRO A 1 102 ? 13.150 -9.970 -14.076 1.00 52.75 102 PRO A N 1
ATOM 782 C CA . PRO A 1 102 ? 12.272 -11.013 -13.558 1.00 52.75 102 PRO A CA 1
ATOM 783 C C . PRO A 1 102 ? 11.535 -11.673 -14.720 1.00 52.75 102 PRO A C 1
ATOM 785 O O . PRO A 1 102 ? 11.120 -10.957 -15.624 1.00 52.75 102 PRO A O 1
ATOM 788 N N . ALA A 1 103 ? 11.328 -12.990 -14.734 1.00 53.19 103 ALA A N 1
ATOM 789 C CA . ALA A 1 103 ? 10.631 -13.661 -15.845 1.00 53.19 103 ALA A CA 1
ATOM 790 C C . ALA A 1 103 ? 9.275 -12.995 -16.206 1.00 53.19 103 ALA A C 1
ATOM 792 O O . ALA A 1 103 ? 8.859 -12.977 -17.363 1.00 53.19 103 ALA A O 1
ATOM 793 N N . ALA A 1 104 ? 8.644 -12.334 -15.226 1.00 53.69 104 ALA A N 1
ATOM 794 C CA . ALA A 1 104 ? 7.444 -11.508 -15.374 1.00 53.69 104 ALA A CA 1
ATOM 795 C C . ALA A 1 104 ? 7.591 -10.299 -16.327 1.00 53.69 104 ALA A C 1
ATOM 797 O O . ALA A 1 104 ? 6.587 -9.776 -16.795 1.00 53.69 104 ALA A O 1
ATOM 798 N N . THR A 1 105 ? 8.813 -9.858 -16.622 1.00 54.72 105 THR A N 1
ATOM 799 C CA . THR A 1 105 ? 9.162 -8.724 -17.497 1.00 54.72 105 THR A CA 1
ATOM 800 C C . THR A 1 105 ? 8.697 -8.977 -18.930 1.00 54.72 105 THR A C 1
ATOM 802 O O . THR A 1 105 ? 8.099 -8.099 -19.547 1.00 54.72 105 THR A O 1
ATOM 805 N N . GLN A 1 106 ? 8.901 -10.193 -19.451 1.00 55.88 106 GLN A N 1
ATOM 806 C CA . GLN A 1 106 ? 8.457 -10.546 -20.804 1.00 55.88 106 GLN A CA 1
ATOM 807 C C . GLN A 1 106 ? 6.936 -10.739 -20.880 1.00 55.88 106 GLN A C 1
ATOM 809 O O . GLN A 1 106 ? 6.314 -10.276 -21.834 1.00 55.88 106 GLN A O 1
ATOM 814 N N . GLU A 1 107 ? 6.327 -11.341 -19.852 1.00 58.97 107 GLU A N 1
ATOM 815 C CA . GLU A 1 107 ? 4.870 -11.535 -19.758 1.00 58.97 107 GLU A CA 1
ATOM 816 C C . GLU A 1 107 ? 4.125 -10.184 -19.673 1.00 58.97 107 GLU A C 1
ATOM 818 O O . GLU A 1 107 ? 3.130 -9.970 -20.368 1.00 58.97 107 GLU A O 1
ATOM 823 N N . LEU A 1 108 ? 4.629 -9.229 -18.877 1.00 60.53 108 LEU A N 1
ATOM 824 C CA . LEU A 1 108 ? 4.062 -7.877 -18.777 1.00 60.53 108 LEU A CA 1
ATOM 825 C C . LEU A 1 108 ? 4.216 -7.083 -20.076 1.00 60.53 108 LEU A C 1
ATOM 827 O O . LEU A 1 108 ? 3.277 -6.396 -20.473 1.00 60.53 108 LEU A O 1
ATOM 831 N N . LEU A 1 109 ? 5.363 -7.196 -20.754 1.00 58.25 109 LEU A N 1
ATOM 832 C CA . LEU A 1 109 ? 5.590 -6.548 -22.048 1.00 58.25 109 LEU A CA 1
ATOM 833 C C . LEU A 1 109 ? 4.670 -7.088 -23.138 1.00 58.25 109 LEU A C 1
ATOM 835 O O . LEU A 1 109 ? 4.114 -6.306 -23.906 1.00 58.25 109 LEU A O 1
ATOM 839 N N . GLN A 1 110 ? 4.491 -8.409 -23.197 1.00 61.91 110 GLN A N 1
ATOM 840 C CA . GLN A 1 110 ? 3.551 -9.031 -24.127 1.00 61.91 110 GLN A CA 1
ATOM 841 C C . GLN A 1 110 ? 2.121 -8.555 -23.863 1.00 61.91 110 GLN A C 1
ATOM 843 O O . GLN A 1 110 ? 1.428 -8.173 -24.803 1.00 61.91 110 GLN A O 1
ATOM 848 N N . ARG A 1 111 ? 1.705 -8.483 -22.592 1.00 59.62 111 ARG A N 1
ATOM 849 C CA . ARG A 1 111 ? 0.372 -7.993 -22.224 1.00 59.62 111 ARG A CA 1
ATOM 850 C C . ARG A 1 111 ? 0.183 -6.506 -22.535 1.00 59.62 111 ARG A C 1
ATOM 852 O O . ARG A 1 111 ? -0.863 -6.136 -23.055 1.00 59.62 111 ARG A O 1
ATOM 859 N N . TYR A 1 112 ? 1.184 -5.667 -22.267 1.00 59.19 112 TYR A N 1
ATOM 860 C CA . TYR A 1 112 ? 1.130 -4.236 -22.575 1.00 59.19 112 TYR A CA 1
ATOM 861 C C . TYR A 1 112 ? 1.045 -3.971 -24.083 1.00 59.19 112 TYR A C 1
ATOM 863 O O . TYR A 1 112 ? 0.273 -3.123 -24.501 1.00 59.19 112 TYR A O 1
ATOM 871 N N . ARG A 1 113 ? 1.777 -4.732 -24.909 1.00 61.25 113 ARG A N 1
ATOM 872 C CA . ARG A 1 113 ? 1.724 -4.623 -26.381 1.00 61.25 113 ARG A CA 1
ATOM 873 C C . ARG A 1 113 ? 0.427 -5.152 -27.004 1.00 61.25 113 ARG A C 1
ATOM 875 O O . ARG A 1 113 ? 0.191 -4.903 -28.180 1.00 61.25 113 ARG A O 1
ATOM 882 N N . SER A 1 114 ? -0.361 -5.921 -26.251 1.00 52.34 114 SER A N 1
ATOM 883 C CA . SER A 1 114 ? -1.651 -6.471 -26.695 1.00 52.34 114 SER A CA 1
ATOM 884 C C . SER A 1 114 ? -2.866 -5.597 -26.351 1.00 52.34 114 SER A C 1
ATOM 886 O O . SER A 1 114 ? -3.981 -5.957 -26.725 1.00 52.34 114 SER A O 1
ATOM 888 N N . LEU A 1 115 ? -2.657 -4.491 -25.625 1.00 53.31 115 LEU A N 1
ATOM 889 C CA . LEU A 1 115 ? -3.659 -3.461 -25.317 1.00 53.31 115 LEU A CA 1
ATOM 890 C C . LEU A 1 115 ? -3.518 -2.280 -26.283 1.00 53.31 115 LEU A C 1
ATOM 892 O O . LEU A 1 115 ? -4.569 -1.679 -26.601 1.00 53.31 115 LEU A O 1
#

Solvent-accessible surface area (backbone atoms only — not comparable to full-atom values): 7414 Å² total; per-residue (Å²): 136,54,88,90,33,76,69,40,50,51,31,58,74,52,69,52,64,47,79,53,94,96,46,72,50,67,37,53,61,60,69,44,53,73,45,70,72,32,80,52,50,72,39,82,36,84,46,76,46,73,51,72,44,64,48,98,86,72,44,83,72,50,75,49,78,47,80,44,76,48,60,41,80,70,84,79,52,74,67,57,54,49,32,59,76,74,67,45,94,66,84,64,91,91,61,81,93,80,68,75,80,54,78,63,54,60,58,51,51,53,55,60,74,71,108

Radius of gyration: 18.8 Å; Cα contacts (8 Å, |Δi|>4): 110; chains: 1; bounding box: 42×26×50 Å

Secondary structure (DSSP, 8-state):
--TTSHHHHHHHHH-S-EEETTEEE-SS-HIIIIIISS--TTSEEEEEEEEEEE-TTS-EEEEEEEEEEEE------HHHHHHHHHT-----TTS---S---THHHHHHHHHHT-

Mean predicted aligned error: 9.06 Å